Protein AF-A0A2P4Q2E2-F1 (afdb_monomer)

Organism: Rhizophagus irregularis (strain DAOM 181602 / DAOM 197198 / MUCL 43194) (NCBI:txid747089)

Radius of gyration: 15.01 Å; Cα contacts (8 Å, |Δi|>4): 146; chains: 1; bounding box: 35×27×41 Å

Mean predicted aligned error: 4.85 Å

pLDDT: mean 87.95, std 9.54, range [58.78, 97.44]

Solvent-accessible surface area (backbone atoms only — not comparable to full-atom values): 6624 Å² total; per-residue (Å²): 135,74,62,66,38,65,54,83,89,69,83,46,72,38,38,77,54,60,41,75,44,62,75,67,35,76,83,78,46,92,62,59,69,67,60,43,51,50,52,54,53,50,30,50,78,71,47,35,30,25,37,40,46,57,89,57,85,57,83,36,68,90,54,50,92,70,43,47,41,34,55,64,82,37,79,44,74,45,99,87,69,45,83,43,81,50,85,48,71,71,56,51,52,53,45,50,56,52,43,32,64,44,29,57,45,96,76,76,76,74

Foldseek 3Di:
DFDWDDDDPPNDTAGPAADECPVVDPPVHDDDLVVSVVVVVVCLVVRRQEYEYEQDADECVVPVVSHQADYDDFWDQDPVRDTGGDPDPVRVVVRVVSSCVRHVHDDHND

Nearest PDB structures (foldseek):
  3uyi-assembly1_A-2  TM=8.386E-01  e=6.275E-07  Rauvolfia serpentina
  7svq-assembly2_B  TM=8.083E-01  e=8.010E-04  Spinacia oleracea
  8te8-assembly2_B  TM=7.918E-01  e=8.010E-04  Escherichia coli
  7lh6-assembly1_A  TM=7.392E-01  e=3.985E-02  Phocaeicola plebeius DSM 17135
  6jwu-assembly1_A  TM=4.751E-01  e=3.367E+00  Plasmodium falciparum

Sequence (110 aa):
MTFLRELGKTGVKIPAIGLGCMGISEFYGSADEQENIKVLNRAIDIGCTFWDTAPMKFFLKECRNEVFICTKFAFSRGPNGEFKISGKPEYVRQACDNSLKRLGVNCIDL

InterPro domains:
  IPR023210 NADP-dependent oxidoreductase domain [PF00248] (16-110)
  IPR036812 NAD(P)-dependent oxidoreductase domain superfamily [G3DSA:3.20.20.100] (4-110)
  IPR036812 NAD(P)-dependent oxidoreductase domain superfamily [SSF51430] (5-110)
  IPR050791 Aldo/Keto Reductase [PTHR43625] (6-110)

Secondary structure (DSSP, 8-state):
-PPEEE-TTS--EEESS-EEGGGGSGGGS---HHHHHHHHHHHHHTT--EEE-SS-----TTTGGG-EEE----EEE-TTS-EEE---HHHHHHHHHHHHHHHT-S----

Structure (mmCIF, N/CA/C/O backbone):
data_AF-A0A2P4Q2E2-F1
#
_entry.id   AF-A0A2P4Q2E2-F1
#
loop_
_atom_site.group_PDB
_atom_site.id
_atom_site.type_symbol
_atom_site.label_atom_id
_atom_site.label_alt_id
_atom_site.label_comp_id
_atom_site.label_asym_id
_atom_site.label_entity_id
_atom_site.label_seq_id
_atom_site.pdbx_PDB_ins_code
_atom_site.Cartn_x
_atom_site.Cartn_y
_atom_site.Cartn_z
_atom_site.occupancy
_atom_site.B_iso_or_equiv
_atom_site.auth_seq_id
_atom_site.auth_comp_id
_atom_site.auth_asym_id
_atom_site.auth_atom_id
_atom_site.pdbx_PDB_model_num
ATOM 1 N N . MET A 1 1 ? -8.420 5.047 21.206 1.00 58.78 1 MET A N 1
ATOM 2 C CA . MET A 1 1 ? -9.377 5.344 20.118 1.00 58.78 1 MET A CA 1
ATOM 3 C C . MET A 1 1 ? -8.598 5.896 18.942 1.00 58.78 1 MET A C 1
ATOM 5 O O . MET A 1 1 ? -7.881 6.872 19.124 1.00 58.78 1 MET A O 1
ATOM 9 N N . THR A 1 2 ? -8.706 5.270 17.773 1.00 74.56 2 THR A N 1
ATOM 10 C CA . THR A 1 2 ? -8.078 5.764 16.541 1.00 74.56 2 THR A CA 1
ATOM 11 C C . THR A 1 2 ? -8.942 6.869 15.945 1.00 74.56 2 THR A C 1
ATOM 13 O O . THR A 1 2 ? -10.119 6.652 15.665 1.00 74.56 2 THR A O 1
ATOM 16 N N . PHE A 1 3 ? -8.377 8.062 15.764 1.00 87.75 3 PHE A N 1
ATOM 17 C CA . PHE A 1 3 ? -9.064 9.155 15.079 1.00 87.75 3 PHE A CA 1
ATOM 18 C C . PHE A 1 3 ? -9.066 8.896 13.570 1.00 87.75 3 PHE A C 1
ATOM 20 O O . PHE A 1 3 ? -8.006 8.823 12.941 1.00 87.75 3 PHE A O 1
ATOM 27 N N . LEU A 1 4 ? -10.263 8.767 12.999 1.00 95.38 4 LEU A N 1
ATOM 28 C CA . LEU A 1 4 ? -10.449 8.593 11.563 1.00 95.38 4 LEU A CA 1
ATOM 29 C C . LEU A 1 4 ? -10.684 9.941 10.880 1.00 95.38 4 LEU A C 1
ATOM 31 O O . LEU A 1 4 ? -11.345 10.825 11.429 1.00 95.38 4 LEU A O 1
ATOM 35 N N . ARG A 1 5 ? -10.173 10.078 9.658 1.00 96.50 5 ARG A N 1
ATOM 36 C CA . ARG A 1 5 ? -10.388 11.229 8.779 1.00 96.50 5 ARG A CA 1
ATOM 37 C C . ARG A 1 5 ? -10.986 10.756 7.465 1.00 96.50 5 ARG A C 1
ATOM 39 O O . ARG A 1 5 ? -10.719 9.642 7.020 1.00 96.50 5 ARG A O 1
ATOM 46 N N . GLU A 1 6 ? -11.805 11.603 6.860 1.00 97.25 6 GLU A N 1
ATOM 47 C CA . GLU A 1 6 ? -12.326 11.332 5.527 1.00 97.25 6 GLU A CA 1
ATOM 48 C C . GLU A 1 6 ? -11.224 11.518 4.479 1.00 97.25 6 GLU A C 1
ATOM 50 O O . GLU A 1 6 ? -10.497 12.518 4.493 1.00 97.25 6 GLU A O 1
ATOM 55 N N . LEU A 1 7 ? -11.102 10.553 3.569 1.00 96.06 7 LEU A N 1
ATOM 56 C CA . LEU A 1 7 ? -10.192 10.635 2.438 1.00 96.06 7 LEU A CA 1
ATOM 57 C C . LEU A 1 7 ? -10.822 11.492 1.331 1.00 96.06 7 LEU A C 1
ATOM 59 O O . LEU A 1 7 ? -11.617 11.017 0.516 1.00 96.06 7 LEU A O 1
ATOM 63 N N . GLY A 1 8 ? -10.460 12.773 1.290 1.00 95.19 8 GLY A N 1
ATOM 64 C CA . GLY A 1 8 ? -10.957 13.706 0.279 1.00 95.19 8 GLY A CA 1
ATOM 65 C C . GLY A 1 8 ? -12.477 13.875 0.352 1.00 95.19 8 GLY A C 1
ATOM 66 O O . GLY A 1 8 ? -12.995 14.300 1.376 1.00 95.19 8 GLY A O 1
ATOM 67 N N . LYS A 1 9 ? -13.174 13.573 -0.751 1.00 95.81 9 LYS A N 1
ATOM 68 C CA . LYS A 1 9 ? -14.648 13.608 -0.859 1.00 95.81 9 LYS A CA 1
ATOM 69 C C . LYS A 1 9 ? -15.240 12.222 -1.145 1.00 95.81 9 LYS A C 1
ATOM 71 O O . LYS A 1 9 ? -16.258 12.108 -1.822 1.00 95.81 9 LYS A O 1
ATOM 76 N N . THR A 1 10 ? -14.539 11.164 -0.743 1.00 94.56 10 THR A N 1
ATOM 77 C CA . THR A 1 10 ? -14.923 9.778 -1.061 1.00 94.56 10 THR A CA 1
ATOM 78 C C . THR A 1 10 ? -15.935 9.197 -0.072 1.00 94.56 10 THR A C 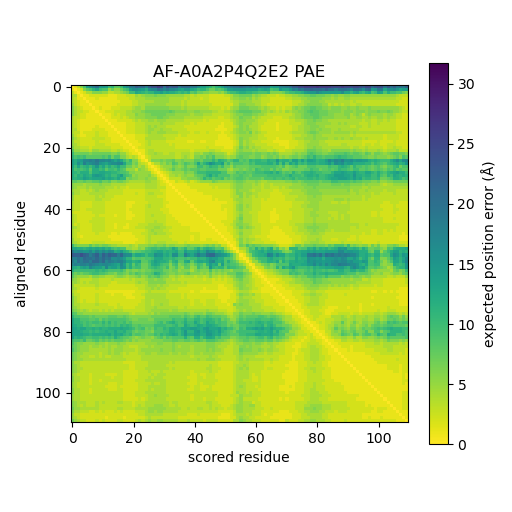1
ATOM 80 O O . THR A 1 10 ? -16.484 8.132 -0.336 1.00 94.56 10 THR A O 1
ATOM 83 N N . GLY A 1 11 ? -16.157 9.842 1.082 1.00 95.44 11 GLY A N 1
ATOM 84 C CA . GLY A 1 11 ? -16.909 9.272 2.201 1.00 95.44 11 GLY A CA 1
ATOM 85 C C . GLY A 1 11 ? -16.175 8.157 2.960 1.00 95.44 11 GLY A C 1
ATOM 86 O O . GLY A 1 11 ? -16.657 7.713 4.004 1.00 95.44 11 GLY A O 1
ATOM 87 N N . VAL A 1 12 ? -15.003 7.710 2.488 1.00 95.75 12 VAL A N 1
ATOM 88 C CA . VAL A 1 12 ? -14.222 6.661 3.149 1.00 95.75 12 VAL A CA 1
ATOM 89 C C . VAL A 1 12 ? -13.441 7.245 4.322 1.00 95.75 12 VAL A C 1
ATOM 91 O O . VAL A 1 12 ? -12.750 8.256 4.188 1.00 95.75 12 VAL A O 1
ATOM 94 N N . LYS A 1 13 ? -13.541 6.593 5.485 1.00 96.25 13 LYS A N 1
ATOM 95 C CA . LYS A 1 13 ? -12.848 6.982 6.716 1.00 96.25 13 LYS A CA 1
ATOM 96 C C . LYS A 1 13 ? -11.622 6.104 6.936 1.00 96.25 13 LYS A C 1
ATOM 98 O O . LYS A 1 13 ? -11.759 4.892 7.061 1.00 96.25 13 LYS A O 1
ATOM 103 N N . ILE A 1 14 ? -10.454 6.724 7.053 1.00 96.25 14 ILE A N 1
ATOM 104 C CA . ILE A 1 14 ? -9.175 6.045 7.300 1.00 96.25 14 ILE A CA 1
ATOM 105 C C . ILE A 1 14 ? -8.449 6.669 8.500 1.00 96.25 14 ILE A C 1
ATOM 107 O O . ILE A 1 14 ? -8.703 7.833 8.828 1.00 96.25 14 ILE A O 1
ATOM 111 N N . PRO A 1 15 ? -7.552 5.938 9.183 1.00 95.94 15 PRO A N 1
ATOM 112 C CA . PRO A 1 15 ? -6.684 6.517 10.204 1.00 95.94 15 PRO A CA 1
ATOM 113 C C . PRO A 1 15 ? -5.882 7.714 9.681 1.00 95.94 15 PRO A C 1
ATOM 115 O O . PRO A 1 15 ? -5.408 7.716 8.548 1.00 95.94 15 PRO A O 1
ATOM 118 N N . ALA A 1 16 ? -5.692 8.731 10.528 1.00 94.19 16 ALA A N 1
ATOM 119 C CA . ALA A 1 16 ? -4.880 9.901 10.177 1.00 94.19 16 ALA A C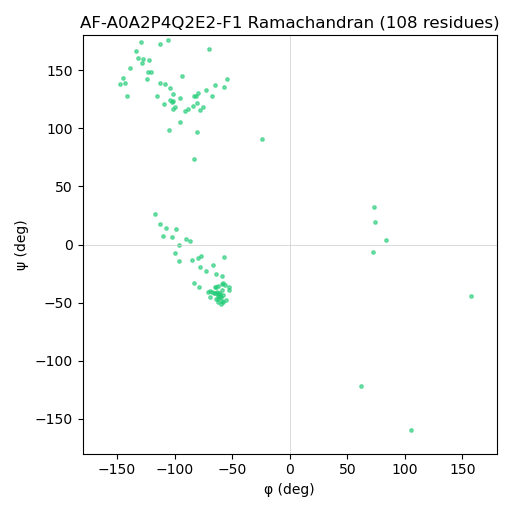A 1
ATOM 120 C C . ALA A 1 16 ? -3.396 9.562 9.934 1.00 94.19 16 ALA A C 1
ATOM 122 O O . ALA A 1 16 ? -2.710 10.297 9.227 1.00 94.19 16 ALA A O 1
ATOM 123 N N . ILE A 1 17 ? -2.914 8.475 10.543 1.00 93.75 17 ILE A N 1
ATOM 124 C CA . ILE A 1 17 ? -1.559 7.946 10.396 1.00 93.75 17 ILE A CA 1
ATOM 125 C C . ILE A 1 17 ? -1.659 6.570 9.740 1.00 93.75 17 ILE A C 1
ATOM 127 O O . ILE A 1 17 ? -2.411 5.720 10.216 1.00 93.75 17 ILE A O 1
ATOM 131 N N . GLY A 1 18 ? -0.906 6.373 8.660 1.00 93.31 18 GLY A N 1
ATOM 132 C CA . GLY A 1 18 ? -0.810 5.105 7.942 1.00 93.31 18 GLY A CA 1
ATOM 133 C C . GLY A 1 18 ? 0.568 4.454 8.057 1.00 93.31 18 GLY A C 1
ATOM 134 O O . GLY A 1 18 ? 1.519 5.055 8.561 1.00 93.31 18 GLY A O 1
ATOM 135 N N . LEU A 1 19 ? 0.671 3.225 7.556 1.00 93.25 19 LEU A N 1
ATOM 136 C CA . LEU A 1 19 ? 1.904 2.450 7.477 1.00 93.25 19 LEU A CA 1
ATOM 137 C C . LEU A 1 19 ? 2.462 2.496 6.054 1.00 93.25 19 LEU A C 1
ATOM 139 O O . LEU A 1 19 ? 1.860 1.963 5.122 1.00 93.25 19 LEU A O 1
ATOM 143 N N . GLY A 1 20 ? 3.649 3.078 5.898 1.00 92.19 20 GLY A N 1
ATOM 144 C CA . GLY A 1 20 ? 4.440 2.931 4.680 1.00 92.19 20 GLY A CA 1
ATOM 145 C C . GLY A 1 20 ? 5.146 1.577 4.669 1.00 92.19 20 GLY A C 1
ATOM 146 O O . GLY A 1 20 ? 6.021 1.323 5.492 1.00 92.19 20 GLY A O 1
ATOM 147 N N . CYS A 1 21 ? 4.800 0.714 3.721 1.00 89.56 21 CYS A N 1
ATOM 148 C CA . CYS A 1 21 ? 5.286 -0.665 3.691 1.00 89.56 21 CYS A CA 1
ATOM 149 C C . CYS A 1 21 ? 6.637 -0.825 2.970 1.00 89.56 21 CYS A C 1
ATOM 151 O O . CYS A 1 21 ? 7.122 -1.936 2.830 1.00 89.56 21 CYS A O 1
ATOM 153 N N . MET A 1 22 ? 7.286 0.245 2.496 1.00 84.38 22 MET A N 1
ATOM 154 C CA . MET A 1 22 ? 8.533 0.126 1.717 1.00 84.38 22 MET A CA 1
ATOM 155 C C . MET A 1 22 ? 9.659 -0.594 2.485 1.00 84.38 22 MET A C 1
ATOM 157 O O . MET A 1 22 ? 10.410 -1.354 1.882 1.00 84.38 22 MET A O 1
ATOM 161 N N . GLY A 1 23 ? 9.742 -0.421 3.809 1.00 78.88 23 GLY A N 1
ATOM 162 C CA . GLY A 1 23 ? 10.713 -1.118 4.670 1.00 78.88 23 GLY A CA 1
ATOM 163 C C . GLY A 1 23 ? 10.506 -2.633 4.780 1.00 78.88 23 GLY A C 1
ATOM 164 O O . GLY A 1 23 ? 11.430 -3.345 5.141 1.00 78.88 23 GLY A O 1
ATOM 165 N N . ILE A 1 24 ? 9.317 -3.120 4.418 1.00 80.00 24 ILE A N 1
ATOM 166 C CA . ILE A 1 24 ? 8.959 -4.548 4.380 1.00 80.00 24 ILE A CA 1
ATOM 167 C C . ILE A 1 24 ? 9.511 -5.203 3.094 1.00 80.00 24 ILE A C 1
ATOM 169 O O . ILE A 1 24 ? 9.536 -6.425 2.967 1.00 80.00 24 ILE A O 1
ATOM 173 N N . SER A 1 25 ? 9.983 -4.398 2.132 1.00 68.31 25 SER A N 1
ATOM 174 C CA . SER A 1 25 ? 10.469 -4.854 0.826 1.00 68.31 25 SER A CA 1
ATOM 175 C C . SER A 1 25 ? 11.980 -4.835 0.649 1.00 68.31 25 SER A C 1
ATOM 177 O O . SER A 1 25 ? 12.734 -4.293 1.449 1.00 68.31 25 SER A O 1
ATOM 179 N N . GLU A 1 26 ? 12.385 -5.340 -0.516 1.00 63.69 26 GLU A N 1
ATOM 180 C CA . GLU A 1 26 ? 13.754 -5.463 -1.019 1.00 63.69 26 GLU A CA 1
ATOM 181 C C . GLU A 1 26 ? 14.559 -4.148 -1.093 1.00 63.69 26 GLU A C 1
ATOM 183 O O . GLU A 1 26 ? 15.762 -4.192 -1.340 1.00 63.69 26 GLU A O 1
ATOM 188 N N . PHE A 1 27 ? 13.949 -2.970 -0.912 1.00 70.44 27 PHE A N 1
ATOM 189 C CA . PHE A 1 27 ? 14.651 -1.694 -1.115 1.00 70.44 27 PHE A CA 1
ATOM 190 C C . PHE A 1 27 ? 15.676 -1.347 -0.028 1.00 70.44 27 PHE A C 1
ATOM 192 O O . PHE A 1 27 ? 16.596 -0.580 -0.308 1.00 70.44 27 PHE A O 1
ATOM 199 N N . TYR A 1 28 ? 15.547 -1.902 1.179 1.00 75.25 28 TYR A N 1
ATOM 200 C CA . TYR A 1 28 ? 16.437 -1.602 2.310 1.00 75.25 28 TYR A CA 1
ATOM 201 C C . TYR A 1 28 ? 17.315 -2.792 2.731 1.00 75.25 28 TYR A C 1
ATOM 203 O O . TYR A 1 28 ? 17.896 -2.782 3.813 1.00 75.25 28 TYR A O 1
ATOM 211 N N . GLY A 1 29 ? 17.451 -3.797 1.859 1.00 76.06 29 GLY A N 1
ATOM 212 C CA . GLY A 1 29 ? 18.221 -5.015 2.113 1.00 76.06 29 GLY A CA 1
ATOM 213 C C . GLY A 1 29 ? 17.341 -6.232 2.393 1.00 76.06 29 GLY A C 1
ATOM 214 O O . GLY A 1 29 ? 16.175 -6.279 2.002 1.00 76.06 29 GLY A O 1
ATOM 215 N N . SER A 1 30 ? 17.921 -7.249 3.034 1.00 75.44 30 SER A N 1
ATOM 216 C CA . SER A 1 30 ? 17.191 -8.450 3.445 1.00 75.44 30 SER A CA 1
ATOM 217 C C . SER A 1 30 ? 16.178 -8.114 4.535 1.00 75.44 30 SER A C 1
ATOM 219 O O . SER A 1 30 ? 16.556 -7.561 5.568 1.00 75.44 30 SER A O 1
ATOM 221 N N . ALA A 1 31 ? 14.924 -8.502 4.331 1.00 76.06 31 ALA A N 1
ATOM 222 C CA . ALA A 1 31 ? 13.883 -8.414 5.342 1.00 76.06 31 ALA A CA 1
ATOM 223 C C . ALA A 1 31 ? 13.535 -9.819 5.848 1.00 76.06 31 ALA A C 1
ATOM 225 O O . ALA A 1 31 ? 13.445 -10.758 5.054 1.00 76.06 31 ALA A O 1
ATOM 226 N N . ASP A 1 32 ? 13.354 -9.959 7.160 1.00 84.69 32 ASP A N 1
ATOM 227 C CA . ASP A 1 32 ? 12.857 -11.196 7.756 1.00 84.69 32 ASP A CA 1
ATOM 228 C C . ASP A 1 32 ? 11.326 -11.240 7.670 1.00 84.69 32 ASP A C 1
ATOM 230 O O . ASP A 1 32 ? 10.630 -10.299 8.061 1.00 84.69 32 ASP A O 1
ATOM 234 N N . GLU A 1 33 ? 10.791 -12.334 7.132 1.00 82.25 33 GLU A N 1
ATOM 235 C CA . GLU A 1 33 ? 9.353 -12.485 6.908 1.00 82.25 33 GLU A CA 1
ATOM 236 C C . GLU A 1 33 ? 8.560 -12.507 8.223 1.00 82.25 33 GLU A C 1
ATOM 238 O O . GLU A 1 33 ? 7.475 -11.926 8.295 1.00 82.25 33 GLU A O 1
ATOM 243 N N . GLN A 1 34 ? 9.099 -13.117 9.282 1.00 86.19 34 GLN A N 1
ATOM 244 C CA . GLN A 1 34 ? 8.405 -13.199 10.567 1.00 86.19 34 GLN A CA 1
ATOM 245 C C . GLN A 1 34 ? 8.359 -11.837 11.260 1.00 86.19 34 GLN A C 1
ATOM 247 O O . GLN A 1 34 ? 7.320 -11.467 11.809 1.00 86.19 34 GLN A O 1
ATOM 252 N N . GLU A 1 35 ? 9.444 -11.065 11.212 1.00 87.81 35 GLU A N 1
ATOM 253 C CA . GLU A 1 35 ? 9.462 -9.691 11.723 1.00 87.81 35 GLU A CA 1
ATOM 254 C C . GLU A 1 35 ? 8.496 -8.786 10.953 1.00 87.81 35 GLU A C 1
ATOM 256 O O . GLU A 1 35 ? 7.736 -8.030 11.560 1.00 87.81 35 GLU A O 1
ATOM 261 N N . ASN A 1 36 ? 8.427 -8.924 9.628 1.00 86.94 36 ASN A N 1
ATOM 262 C CA . ASN A 1 36 ? 7.455 -8.205 8.808 1.00 86.94 36 ASN A CA 1
ATOM 263 C C . ASN A 1 36 ? 6.006 -8.519 9.215 1.00 86.94 36 ASN A C 1
ATOM 265 O O . ASN A 1 36 ? 5.200 -7.602 9.380 1.00 86.94 36 ASN A O 1
ATOM 269 N N . ILE A 1 37 ? 5.678 -9.796 9.439 1.00 86.50 37 ILE A N 1
ATOM 270 C CA . ILE A 1 37 ? 4.353 -10.209 9.926 1.00 86.50 37 ILE A CA 1
ATOM 271 C C . ILE A 1 37 ? 4.061 -9.589 11.299 1.00 86.50 37 ILE A C 1
ATOM 273 O O . ILE A 1 37 ? 2.966 -9.069 11.515 1.00 86.50 37 ILE A O 1
ATOM 277 N N . LYS A 1 38 ? 5.035 -9.571 12.220 1.00 90.12 38 LYS A N 1
ATOM 278 C CA . LYS A 1 38 ? 4.876 -8.927 13.537 1.00 90.12 38 LYS A CA 1
ATOM 279 C C . LYS A 1 38 ? 4.604 -7.429 13.413 1.00 90.12 38 LYS A C 1
ATOM 281 O O . LYS A 1 38 ? 3.739 -6.921 14.123 1.00 90.12 38 LYS A O 1
ATOM 286 N N . VAL A 1 39 ? 5.295 -6.727 12.512 1.00 91.12 39 VAL A N 1
ATOM 287 C CA . VAL A 1 39 ? 5.063 -5.298 12.244 1.00 91.12 39 VAL A CA 1
ATOM 288 C C . VAL A 1 39 ? 3.650 -5.063 11.713 1.00 91.12 39 VAL A C 1
ATOM 290 O O . VAL A 1 39 ? 2.960 -4.173 12.210 1.00 91.12 39 VAL A O 1
ATOM 293 N N . LEU A 1 40 ? 3.200 -5.866 10.745 1.00 90.50 40 LEU A N 1
ATOM 294 C CA . L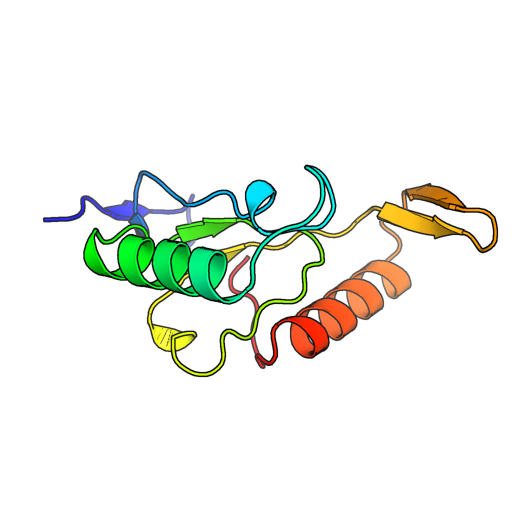EU A 1 40 ? 1.859 -5.754 10.163 1.00 90.50 40 LEU A CA 1
ATOM 295 C C . LEU A 1 40 ? 0.762 -6.034 11.199 1.00 90.50 40 LEU A C 1
ATOM 297 O O . LEU A 1 40 ? -0.160 -5.232 11.342 1.00 90.50 40 LEU A O 1
ATOM 301 N N . ASN A 1 41 ? 0.897 -7.106 11.983 1.00 91.31 41 ASN A N 1
ATOM 302 C CA . ASN A 1 41 ? -0.038 -7.419 13.066 1.00 91.31 41 ASN A CA 1
ATOM 303 C C . ASN A 1 41 ? -0.067 -6.297 14.108 1.00 91.31 41 ASN A C 1
ATOM 305 O O . ASN A 1 41 ? -1.133 -5.809 14.478 1.00 91.31 41 ASN A O 1
ATOM 309 N N . ARG A 1 42 ? 1.107 -5.795 14.513 1.00 93.75 42 ARG A N 1
ATOM 310 C CA . ARG A 1 42 ? 1.188 -4.685 15.462 1.00 93.75 42 ARG A CA 1
ATOM 311 C C . ARG A 1 42 ? 0.550 -3.410 14.913 1.00 93.75 42 ARG A C 1
ATOM 313 O O . ARG A 1 42 ? -0.036 -2.658 15.689 1.00 93.75 42 ARG A O 1
ATOM 320 N N . ALA A 1 43 ? 0.665 -3.147 13.611 1.00 93.06 43 ALA A N 1
ATOM 321 C CA . ALA A 1 43 ? 0.020 -2.006 12.973 1.00 93.06 43 ALA A CA 1
ATOM 322 C C . ALA A 1 43 ? -1.510 -2.098 13.081 1.00 93.06 43 ALA A C 1
ATOM 324 O O . ALA A 1 43 ? -2.141 -1.102 13.436 1.00 93.06 43 ALA A O 1
ATOM 325 N N . ILE A 1 44 ? -2.093 -3.283 12.875 1.00 92.62 44 ILE A N 1
ATOM 326 C CA . ILE A 1 44 ? -3.529 -3.523 13.092 1.00 92.62 44 ILE A CA 1
ATOM 327 C C . ILE A 1 44 ? -3.895 -3.293 14.562 1.00 92.62 44 ILE A C 1
ATOM 329 O O . ILE A 1 44 ? -4.802 -2.508 14.838 1.00 92.62 44 ILE A O 1
ATOM 333 N N . ASP A 1 45 ? -3.142 -3.875 15.504 1.00 93.88 45 ASP A N 1
ATOM 334 C CA . ASP A 1 45 ? -3.413 -3.768 16.948 1.00 93.88 45 ASP A CA 1
ATOM 335 C C . ASP A 1 45 ? -3.476 -2.317 17.450 1.00 93.88 45 ASP A C 1
ATOM 337 O O . ASP A 1 45 ? -4.241 -1.988 18.358 1.00 93.88 45 ASP A O 1
ATOM 341 N N . ILE A 1 46 ? -2.652 -1.429 16.881 1.00 94.31 46 ILE A N 1
ATOM 342 C CA . ILE A 1 46 ? -2.629 -0.001 17.242 1.00 94.31 46 ILE A CA 1
ATOM 343 C C . ILE A 1 46 ? -3.587 0.851 16.396 1.00 94.31 46 ILE A C 1
ATOM 345 O O . ILE A 1 46 ? -3.610 2.075 16.534 1.00 94.31 46 ILE A O 1
ATOM 349 N N . GLY A 1 47 ? -4.378 0.226 15.520 1.00 93.81 47 GLY A N 1
ATOM 350 C CA . GLY A 1 47 ? -5.338 0.882 14.636 1.00 93.81 47 GLY A CA 1
ATOM 351 C C . GLY A 1 47 ? -4.705 1.633 13.462 1.00 93.81 47 GLY A C 1
ATOM 352 O O . GLY A 1 47 ? -5.346 2.505 12.877 1.00 93.81 47 GLY A O 1
ATOM 353 N N . CYS A 1 48 ? -3.459 1.321 13.110 1.00 94.62 48 CYS A N 1
ATOM 354 C CA . CYS A 1 48 ? -2.790 1.801 11.906 1.00 94.62 48 CYS A CA 1
ATOM 355 C C . CYS A 1 48 ? -3.190 0.911 10.719 1.00 94.62 48 CYS A C 1
ATOM 357 O O . CYS A 1 48 ? -2.424 0.066 10.264 1.00 94.62 48 CYS A O 1
ATOM 359 N N . THR A 1 49 ? -4.425 1.081 10.247 1.00 94.50 49 THR A N 1
ATOM 360 C CA . THR A 1 49 ? -5.047 0.252 9.200 1.00 94.50 49 THR A CA 1
ATOM 361 C C . THR A 1 49 ? -5.073 0.908 7.817 1.00 94.50 49 THR A C 1
ATOM 363 O O . THR A 1 49 ? -5.655 0.358 6.88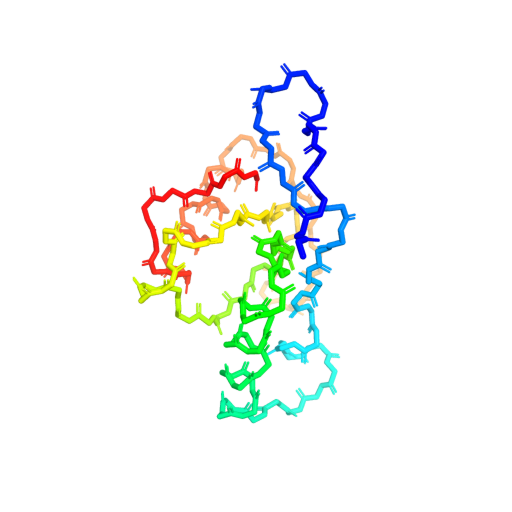9 1.00 94.50 49 THR A O 1
ATOM 366 N N . PHE A 1 50 ? -4.436 2.070 7.641 1.00 95.69 50 PHE A N 1
ATOM 367 C CA . PHE A 1 50 ? -4.202 2.662 6.320 1.00 95.69 50 PHE A CA 1
ATOM 368 C C . PHE A 1 50 ? -2.812 2.270 5.816 1.00 95.69 50 PHE A C 1
ATOM 370 O O . PHE A 1 50 ? -1.815 2.775 6.328 1.00 95.69 50 PHE A O 1
ATOM 377 N N . TRP A 1 51 ? -2.725 1.351 4.855 1.00 93.88 51 TRP A N 1
ATOM 378 C CA . TRP A 1 51 ? -1.456 0.778 4.398 1.00 93.88 51 TRP A CA 1
ATOM 379 C C . TRP A 1 51 ? -1.097 1.263 3.000 1.00 93.88 51 TRP A C 1
ATOM 381 O O . TRP A 1 51 ? -1.826 1.041 2.035 1.00 93.88 51 TRP A O 1
ATOM 391 N N . ASP A 1 52 ? 0.065 1.900 2.898 1.00 92.69 52 ASP A N 1
ATOM 392 C CA . ASP A 1 52 ? 0.632 2.388 1.651 1.00 92.69 52 ASP A CA 1
ATOM 393 C C . ASP A 1 52 ? 1.735 1.443 1.161 1.00 92.69 52 ASP A C 1
ATOM 395 O O . ASP A 1 52 ? 2.717 1.174 1.856 1.00 92.69 52 ASP A O 1
ATOM 399 N N . THR A 1 53 ? 1.580 0.934 -0.060 1.00 84.81 53 THR A N 1
ATOM 400 C CA . THR A 1 53 ? 2.507 -0.020 -0.675 1.00 84.81 53 THR A CA 1
ATOM 401 C C . THR A 1 53 ? 2.849 0.366 -2.120 1.00 84.81 53 THR A C 1
ATOM 403 O O . THR A 1 53 ? 2.244 1.245 -2.734 1.00 84.81 53 THR A O 1
ATOM 406 N N . ALA A 1 54 ? 3.877 -0.266 -2.674 1.00 70.81 54 ALA A N 1
ATOM 407 C CA . ALA A 1 54 ? 4.307 -0.193 -4.067 1.00 70.81 54 ALA A CA 1
ATOM 408 C C . ALA A 1 54 ? 4.781 -1.609 -4.442 1.00 70.81 54 ALA A C 1
ATOM 410 O O . ALA A 1 54 ? 5.382 -2.250 -3.590 1.00 70.81 54 ALA A O 1
ATOM 411 N N . PRO A 1 55 ? 4.468 -2.126 -5.645 1.00 60.09 55 PRO A N 1
ATOM 412 C CA . PRO A 1 55 ? 4.406 -3.553 -6.009 1.00 60.09 55 PRO A CA 1
ATOM 413 C C . PRO A 1 55 ? 5.256 -4.499 -5.139 1.00 60.09 55 PRO A C 1
ATOM 415 O O . PRO A 1 55 ? 6.416 -4.762 -5.437 1.00 60.09 55 PRO A O 1
ATOM 418 N N . MET A 1 56 ? 4.651 -5.021 -4.069 1.00 59.06 56 MET A N 1
ATOM 419 C CA . MET A 1 56 ? 5.308 -5.831 -3.038 1.00 59.06 56 MET A CA 1
ATOM 420 C C . MET A 1 56 ? 4.654 -7.206 -2.896 1.00 59.06 56 MET A C 1
ATOM 422 O O . MET A 1 56 ? 3.497 -7.393 -3.275 1.00 59.06 56 MET A O 1
ATOM 426 N N . LYS A 1 57 ? 5.405 -8.157 -2.333 1.00 60.47 57 LYS A N 1
ATOM 427 C CA . LYS A 1 57 ? 4.933 -9.489 -1.943 1.00 60.47 57 LYS A CA 1
ATOM 428 C C . LYS A 1 57 ? 4.785 -9.543 -0.421 1.00 60.47 57 LYS A C 1
ATOM 430 O O . LYS A 1 57 ? 5.765 -9.758 0.275 1.00 60.47 57 LYS A O 1
ATOM 435 N N . PHE A 1 58 ? 3.575 -9.360 0.085 1.00 68.44 58 PHE A N 1
ATOM 436 C CA . PHE A 1 58 ? 3.180 -9.870 1.398 1.00 68.44 58 PHE A CA 1
ATOM 437 C C . PHE A 1 58 ? 1.710 -10.274 1.317 1.00 68.44 58 PHE A C 1
ATOM 439 O O . PHE A 1 58 ? 0.937 -9.680 0.561 1.00 68.44 58 PHE A O 1
ATOM 446 N N . PHE A 1 59 ? 1.349 -11.354 2.004 1.00 66.50 59 PHE A N 1
ATOM 447 C CA . PHE A 1 59 ? 0.048 -11.990 1.839 1.00 66.50 59 PHE A CA 1
ATOM 448 C C . PHE A 1 59 ? -0.971 -11.349 2.779 1.00 66.50 59 PHE A C 1
ATOM 450 O O . PHE A 1 59 ? -0.835 -11.425 3.994 1.00 66.50 59 PHE A O 1
ATOM 457 N N . LEU A 1 60 ? -1.994 -10.713 2.210 1.00 71.81 60 LEU A N 1
ATOM 458 C CA . LEU A 1 60 ? -3.007 -9.971 2.966 1.00 71.81 60 LEU A CA 1
ATOM 459 C C . LEU A 1 60 ? -4.271 -10.774 3.254 1.00 71.81 60 LEU A C 1
ATOM 461 O O . LEU A 1 60 ? -5.209 -10.242 3.834 1.00 71.81 60 LEU A O 1
ATOM 465 N N . LYS A 1 61 ? -4.352 -12.031 2.812 1.00 70.38 61 LYS A N 1
ATOM 466 C CA . LYS A 1 61 ? -5.629 -12.753 2.761 1.00 70.38 61 LYS A CA 1
ATOM 467 C C . LYS A 1 61 ? -6.330 -12.851 4.119 1.00 70.38 61 LYS A C 1
ATOM 469 O O . LYS A 1 61 ? -7.554 -12.828 4.153 1.00 70.38 61 LYS A O 1
ATOM 474 N N . GLU A 1 62 ? -5.568 -12.946 5.203 1.00 76.56 62 GLU A N 1
ATOM 475 C CA . GLU A 1 62 ? -6.116 -13.097 6.554 1.00 76.56 62 GLU A CA 1
ATOM 476 C C . GLU A 1 62 ? -6.625 -11.771 7.135 1.00 76.56 62 GLU A C 1
ATOM 478 O O . GLU A 1 62 ? -7.679 -11.759 7.761 1.00 76.56 62 GLU A O 1
ATOM 483 N N . CYS A 1 63 ? -5.952 -10.652 6.848 1.00 85.50 63 CYS A N 1
ATOM 484 C CA . CYS A 1 63 ? -6.272 -9.333 7.407 1.00 85.50 63 CYS A CA 1
ATOM 485 C C . CYS A 1 63 ? -6.859 -8.339 6.390 1.00 85.50 63 CYS A C 1
ATOM 487 O O . CYS A 1 63 ? -7.058 -7.167 6.703 1.00 85.50 63 CYS A O 1
ATOM 489 N N . ARG A 1 64 ? -7.161 -8.770 5.155 1.00 90.19 64 ARG A N 1
ATOM 490 C CA . ARG A 1 64 ? -7.603 -7.886 4.058 1.00 90.19 64 ARG A CA 1
ATOM 491 C C . ARG A 1 64 ? -8.783 -6.996 4.448 1.00 90.19 64 ARG A C 1
ATOM 493 O O . ARG A 1 64 ? -8.830 -5.840 4.037 1.00 90.19 64 ARG A O 1
ATOM 500 N N . ASN A 1 65 ? -9.731 -7.531 5.210 1.00 91.62 65 ASN A N 1
ATOM 501 C CA . ASN A 1 65 ? -10.940 -6.805 5.603 1.00 91.62 65 ASN A CA 1
ATOM 502 C C . ASN A 1 65 ? -10.696 -5.783 6.725 1.00 91.62 65 ASN A C 1
ATOM 504 O O . ASN A 1 65 ? -11.585 -4.992 7.026 1.00 91.62 65 ASN A O 1
ATOM 508 N N . GLU A 1 66 ? -9.517 -5.796 7.342 1.00 93.00 66 GLU A N 1
ATOM 509 C CA . GLU A 1 66 ? -9.154 -4.905 8.445 1.00 93.00 66 GLU A CA 1
ATOM 510 C C . GLU A 1 66 ? -8.382 -3.674 7.967 1.00 93.00 66 GLU A C 1
ATOM 512 O O . GLU A 1 66 ? -8.239 -2.710 8.718 1.00 93.00 66 GLU A O 1
ATOM 517 N N . VAL A 1 67 ? -7.892 -3.687 6.723 1.00 93.44 67 VAL A N 1
ATOM 518 C CA . VAL A 1 67 ? -6.962 -2.682 6.200 1.00 93.44 67 VAL A CA 1
ATOM 519 C C . VAL A 1 67 ? -7.484 -2.009 4.936 1.00 93.44 67 VAL A C 1
ATOM 521 O O . VAL A 1 67 ? -8.066 -2.645 4.060 1.00 93.44 67 VAL A O 1
ATOM 524 N N . PHE A 1 68 ? -7.225 -0.707 4.832 1.00 95.31 68 PHE A N 1
ATOM 525 C CA . PHE A 1 68 ? -7.374 0.077 3.613 1.00 95.31 68 PHE A CA 1
ATOM 526 C C . PHE A 1 68 ? -6.042 0.063 2.854 1.00 95.31 68 PHE A C 1
ATOM 528 O O . PHE A 1 68 ? -5.042 0.590 3.347 1.00 95.31 68 PHE A O 1
ATOM 535 N N . ILE A 1 69 ? -6.021 -0.534 1.664 1.00 93.44 69 ILE A N 1
ATOM 536 C CA . ILE A 1 69 ? -4.820 -0.745 0.851 1.00 93.44 69 ILE A CA 1
ATOM 537 C C . ILE A 1 69 ? -4.728 0.318 -0.239 1.00 93.44 69 ILE A C 1
ATOM 539 O O . ILE A 1 69 ? -5.545 0.347 -1.159 1.00 93.44 69 ILE A O 1
ATOM 543 N N . CYS A 1 70 ? -3.659 1.107 -0.177 1.00 94.50 70 CYS A 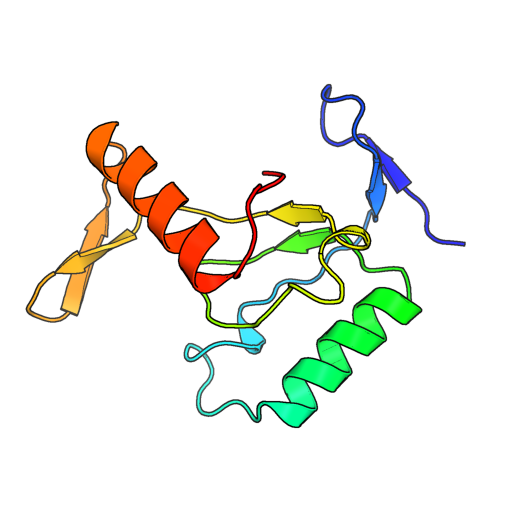N 1
ATOM 544 C CA . CYS A 1 70 ? -3.228 2.016 -1.230 1.00 94.50 70 CYS A CA 1
ATOM 545 C C . CYS A 1 70 ? -2.024 1.426 -1.972 1.00 94.50 70 CYS A C 1
ATOM 547 O O . CYS A 1 70 ? -0.999 1.102 -1.361 1.00 94.50 70 CYS A O 1
ATOM 549 N N . THR A 1 71 ? -2.117 1.290 -3.296 1.00 93.25 71 THR A N 1
ATOM 550 C CA . THR A 1 71 ? -0.991 0.876 -4.143 1.00 93.25 71 THR A CA 1
ATOM 551 C C . THR A 1 71 ? -0.787 1.820 -5.323 1.00 93.25 71 THR A C 1
ATOM 553 O O . THR A 1 71 ? -1.512 2.785 -5.523 1.00 93.25 71 THR A O 1
ATOM 556 N N . LYS A 1 72 ? 0.289 1.601 -6.079 1.00 92.50 72 LYS A N 1
ATOM 557 C CA . LYS A 1 72 ? 0.768 2.551 -7.086 1.00 92.50 72 LYS A CA 1
ATOM 558 C C . LYS A 1 72 ? 1.215 1.826 -8.343 1.00 92.50 72 LYS A C 1
ATOM 560 O O . LYS A 1 72 ? 1.717 0.703 -8.291 1.00 92.50 72 LYS A O 1
ATOM 565 N N . PHE A 1 73 ? 1.113 2.517 -9.468 1.00 93.12 73 PHE A N 1
ATOM 566 C CA . PHE A 1 73 ? 1.690 2.122 -10.747 1.00 93.12 73 PHE A CA 1
ATOM 567 C C . PHE A 1 73 ? 2.428 3.317 -11.353 1.00 93.12 73 PHE A C 1
ATOM 569 O O . PHE A 1 73 ? 2.202 4.452 -10.951 1.00 93.12 73 PHE A O 1
ATOM 576 N N . ALA A 1 74 ? 3.325 3.033 -12.294 1.00 92.88 74 ALA A N 1
ATOM 577 C CA . ALA A 1 74 ? 3.945 3.951 -13.265 1.00 92.88 74 ALA A CA 1
ATOM 578 C C . ALA A 1 74 ? 5.260 3.325 -13.730 1.00 92.88 74 ALA A C 1
ATOM 580 O O . ALA A 1 74 ? 5.559 3.289 -14.919 1.00 92.88 74 ALA A O 1
ATOM 581 N N . PHE A 1 75 ? 6.025 2.793 -12.775 1.00 89.12 75 PHE A N 1
ATOM 582 C CA . PHE A 1 75 ? 7.329 2.191 -13.013 1.00 89.12 75 PHE A CA 1
ATOM 583 C C . PHE A 1 75 ? 7.208 0.763 -13.522 1.00 89.12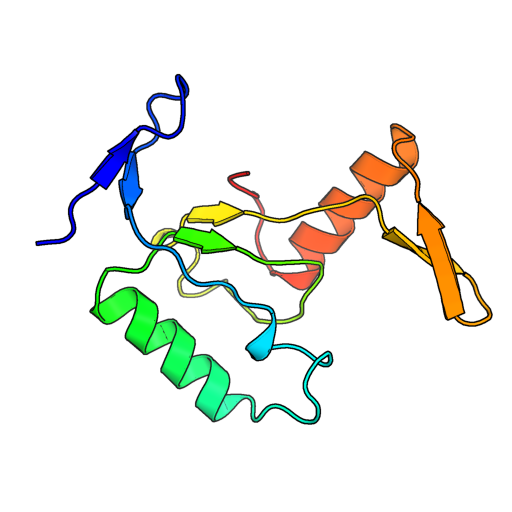 75 PHE A C 1
ATOM 585 O O . PHE A 1 75 ? 6.577 -0.068 -12.874 1.00 89.12 75 PHE A O 1
ATOM 592 N N . SER A 1 76 ? 7.872 0.480 -14.638 1.00 84.75 76 SER A N 1
ATOM 593 C CA . SER A 1 76 ? 8.140 -0.863 -15.152 1.00 84.75 76 SER A CA 1
ATOM 594 C C . SER A 1 76 ? 9.650 -1.073 -15.259 1.00 84.75 76 SER A C 1
ATOM 596 O O . SER A 1 76 ? 10.394 -0.117 -15.492 1.00 84.75 76 SER A O 1
ATOM 598 N N . ARG A 1 77 ? 10.107 -2.318 -15.079 1.00 81.44 77 ARG A N 1
ATOM 599 C CA . ARG A 1 77 ? 11.504 -2.696 -15.319 1.00 81.44 77 ARG A CA 1
ATOM 600 C C . ARG A 1 77 ? 11.650 -3.258 -16.728 1.00 81.44 77 ARG A C 1
ATOM 602 O O . ARG A 1 77 ? 10.935 -4.184 -17.103 1.00 81.44 77 ARG A O 1
ATOM 609 N N . GLY A 1 78 ? 12.570 -2.687 -17.499 1.00 84.12 78 GLY A N 1
ATOM 610 C CA . GLY A 1 78 ? 13.021 -3.255 -18.764 1.00 84.12 78 GLY A CA 1
ATOM 611 C C . GLY A 1 78 ? 13.865 -4.521 -18.553 1.00 84.12 78 GLY A C 1
ATOM 612 O O . GLY A 1 78 ? 14.297 -4.791 -17.431 1.00 84.12 78 GLY A O 1
ATOM 613 N N . PRO A 1 79 ? 14.151 -5.279 -19.625 1.00 86.19 79 PRO A N 1
ATOM 614 C CA . PRO A 1 79 ? 14.913 -6.532 -19.549 1.00 86.19 79 PRO A CA 1
ATOM 615 C C . PRO A 1 79 ? 16.323 -6.356 -18.963 1.00 86.19 79 PRO A C 1
ATOM 617 O O . PRO A 1 79 ? 16.839 -7.270 -18.332 1.00 86.19 79 PRO A O 1
ATOM 620 N N . ASN A 1 80 ? 16.906 -5.162 -19.100 1.00 90.06 80 ASN A N 1
ATOM 621 C CA . ASN A 1 80 ? 18.237 -4.824 -18.591 1.00 90.06 80 ASN A CA 1
ATOM 622 C C . ASN A 1 80 ? 18.201 -4.068 -17.247 1.00 90.06 80 ASN A C 1
ATOM 624 O O . ASN A 1 80 ? 19.187 -3.451 -16.858 1.00 90.06 80 ASN A O 1
ATOM 628 N N . GLY A 1 81 ? 17.056 -4.042 -16.554 1.00 83.00 81 GLY A N 1
ATOM 629 C CA . GLY A 1 81 ? 16.897 -3.327 -15.279 1.00 83.00 81 GLY A CA 1
ATOM 630 C C . GLY A 1 81 ? 16.582 -1.829 -15.400 1.00 83.00 81 GLY A C 1
ATOM 631 O O . GLY A 1 81 ? 16.457 -1.153 -14.383 1.00 83.00 81 GLY A O 1
ATOM 632 N N . GLU A 1 82 ? 16.402 -1.313 -16.618 1.00 88.31 82 GLU A N 1
ATOM 633 C CA . GLU A 1 82 ? 15.982 0.071 -16.879 1.00 88.31 82 GLU A CA 1
ATOM 634 C C . GLU A 1 82 ? 14.646 0.395 -16.194 1.00 88.31 82 GLU A C 1
ATOM 636 O O . GLU A 1 82 ? 13.686 -0.369 -16.320 1.00 88.31 82 GLU A O 1
ATOM 641 N N . PHE A 1 83 ? 14.538 1.562 -15.558 1.00 86.88 83 PHE A N 1
ATOM 642 C CA . PHE A 1 83 ? 13.250 2.086 -15.109 1.00 86.88 83 PHE A CA 1
ATOM 643 C C . PHE A 1 83 ? 12.558 2.827 -16.249 1.00 86.88 83 PHE A C 1
ATOM 645 O O . PHE A 1 83 ? 13.060 3.829 -16.754 1.00 86.88 83 PHE A O 1
ATOM 652 N N . LYS A 1 84 ? 11.374 2.351 -16.633 1.00 90.62 84 LYS A N 1
ATOM 653 C CA . LYS A 1 84 ? 10.499 3.022 -17.598 1.00 90.62 84 LYS A CA 1
ATOM 654 C C . LYS A 1 84 ? 9.243 3.504 -16.895 1.00 90.62 84 LYS A C 1
ATOM 656 O O . LYS A 1 84 ? 8.673 2.780 -16.080 1.00 90.62 84 LYS A O 1
ATOM 661 N N . ILE A 1 85 ? 8.801 4.707 -17.240 1.00 93.00 85 ILE A N 1
ATOM 662 C CA . ILE A 1 85 ? 7.563 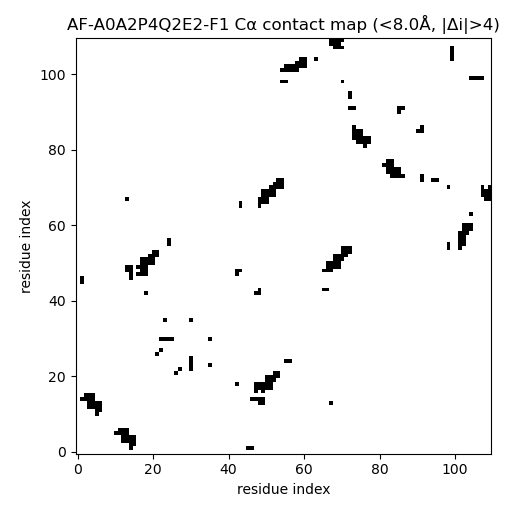5.301 -16.734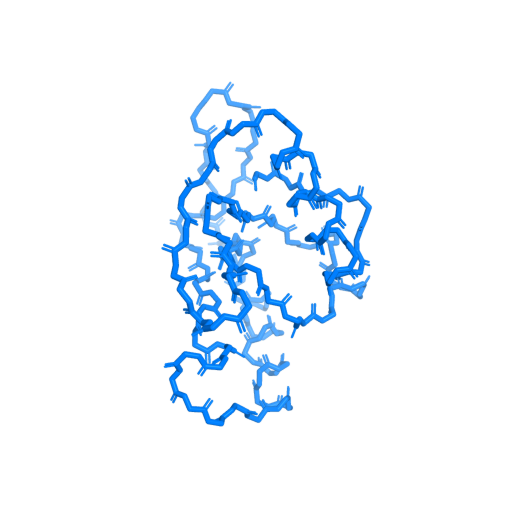 1.00 93.00 85 ILE A CA 1
ATOM 663 C C . ILE A 1 85 ? 6.489 5.159 -17.810 1.00 93.00 85 ILE A C 1
ATOM 665 O O . ILE A 1 85 ? 6.711 5.510 -18.968 1.00 93.00 85 ILE A O 1
ATOM 669 N N . SER A 1 86 ? 5.324 4.642 -17.433 1.00 92.56 86 SER A N 1
ATOM 670 C CA . SER A 1 86 ? 4.176 4.509 -18.324 1.00 92.56 86 SER A CA 1
ATOM 671 C C . SER A 1 86 ? 2.877 4.808 -17.586 1.00 92.56 86 SER A C 1
ATOM 673 O O . SER A 1 86 ? 2.585 4.212 -16.553 1.00 92.56 86 SER A O 1
ATOM 675 N N . GLY A 1 87 ? 2.078 5.707 -18.159 1.00 94.25 87 GLY A N 1
ATOM 676 C CA . GLY A 1 87 ? 0.676 5.934 -17.795 1.00 94.25 87 GLY A CA 1
ATOM 677 C C . GLY A 1 87 ? -0.304 5.414 -18.851 1.00 94.25 87 GLY A C 1
ATOM 678 O O . GLY A 1 87 ? -1.467 5.803 -18.841 1.00 94.25 87 GLY A O 1
ATOM 679 N N . LYS A 1 88 ? 0.156 4.589 -19.807 1.00 96.06 88 LYS A N 1
ATOM 680 C CA . LYS A 1 88 ? -0.700 4.079 -20.890 1.00 96.06 88 LYS A CA 1
ATOM 681 C C . LYS A 1 88 ? -1.807 3.175 -20.325 1.00 96.06 88 LYS A C 1
ATOM 683 O O . LYS A 1 88 ? -1.483 2.335 -19.482 1.00 96.06 88 LYS A O 1
ATOM 688 N N . PRO A 1 89 ? -3.066 3.272 -20.794 1.00 97.44 89 PRO A N 1
ATOM 689 C CA . PRO A 1 89 ? -4.189 2.507 -20.239 1.00 97.44 89 PRO A CA 1
ATOM 690 C C . PRO A 1 89 ? -3.953 0.993 -20.147 1.00 97.44 89 PRO A C 1
ATOM 692 O O . PRO A 1 89 ? -4.368 0.356 -19.181 1.00 97.44 89 PRO A O 1
ATOM 695 N N . GLU A 1 90 ? -3.262 0.410 -21.128 1.00 95.88 90 GLU A N 1
ATOM 696 C CA . GLU A 1 90 ? -2.927 -1.019 -21.159 1.00 95.88 90 GLU A CA 1
ATOM 697 C C . GLU A 1 90 ? -1.982 -1.388 -20.013 1.00 95.88 90 GLU A C 1
ATOM 699 O O . GLU A 1 90 ? -2.177 -2.400 -19.340 1.00 95.88 90 GLU A O 1
ATOM 704 N N . TYR A 1 91 ? -0.992 -0.532 -19.754 1.00 94.62 91 TYR A N 1
ATOM 705 C CA . TYR A 1 91 ? -0.046 -0.726 -18.665 1.00 94.62 91 TYR A CA 1
ATOM 706 C C . TYR A 1 91 ? -0.707 -0.544 -17.298 1.00 94.62 91 TYR A C 1
ATOM 708 O O . TYR A 1 91 ? -0.436 -1.320 -16.387 1.00 94.62 91 TYR A O 1
ATOM 716 N N . VAL A 1 92 ? -1.595 0.445 -17.154 1.00 95.94 92 VAL A N 1
ATOM 717 C CA . VAL A 1 92 ? -2.332 0.671 -15.900 1.00 95.94 92 VAL A CA 1
ATOM 718 C C . VAL A 1 92 ? -3.141 -0.571 -15.522 1.00 95.94 92 VAL A C 1
ATOM 720 O O . VAL A 1 92 ? -2.999 -1.066 -14.407 1.00 95.94 92 VAL A O 1
ATOM 723 N N . ARG A 1 93 ? -3.906 -1.140 -16.466 1.00 96.44 93 ARG A N 1
ATOM 724 C CA . ARG A 1 93 ? -4.654 -2.393 -16.245 1.00 96.44 93 ARG A CA 1
ATOM 725 C C . ARG A 1 93 ? -3.736 -3.547 -15.845 1.00 96.44 93 ARG A C 1
ATOM 727 O O . ARG A 1 93 ? -3.958 -4.179 -14.817 1.00 96.44 93 ARG A O 1
ATOM 734 N N . GLN A 1 94 ? -2.658 -3.757 -16.599 1.00 95.19 94 GLN A N 1
ATOM 735 C CA . GLN A 1 94 ? -1.681 -4.805 -16.300 1.00 95.19 94 GLN A CA 1
ATOM 736 C C . GLN A 1 94 ? -1.049 -4.634 -14.906 1.00 95.19 94 GLN A C 1
ATOM 738 O O . GLN A 1 94 ? -0.812 -5.613 -14.196 1.00 95.19 94 GLN A O 1
ATOM 743 N N . ALA A 1 95 ? -0.750 -3.399 -14.498 1.00 93.88 95 ALA A N 1
ATOM 744 C CA . ALA A 1 95 ? -0.189 -3.106 -13.187 1.00 93.88 95 ALA A CA 1
ATOM 745 C C . ALA A 1 95 ? -1.184 -3.421 -12.059 1.00 93.88 95 ALA A C 1
ATOM 747 O O . ALA A 1 95 ? -0.776 -4.030 -11.066 1.00 93.88 95 ALA A O 1
ATOM 748 N N . CYS A 1 96 ? -2.466 -3.077 -12.233 1.00 94.75 96 CYS A N 1
ATOM 749 C CA . CYS A 1 96 ? -3.541 -3.430 -11.304 1.00 94.75 96 CYS A CA 1
ATOM 750 C C . CYS A 1 96 ? -3.676 -4.951 -11.142 1.00 94.75 96 CYS A C 1
ATOM 752 O O . CYS A 1 96 ? -3.595 -5.441 -10.014 1.00 94.75 96 CYS A O 1
ATOM 754 N N . ASP A 1 97 ? -3.775 -5.704 -12.243 1.00 95.31 97 ASP A N 1
ATOM 755 C CA . ASP A 1 97 ? -3.903 -7.171 -12.216 1.00 95.31 97 ASP A CA 1
ATOM 756 C C . ASP A 1 97 ? -2.723 -7.830 -11.491 1.00 95.31 97 ASP A C 1
ATOM 758 O O . ASP A 1 97 ? -2.879 -8.712 -10.640 1.00 95.31 97 ASP A O 1
ATOM 762 N N . ASN A 1 98 ? -1.512 -7.354 -11.782 1.00 92.38 98 ASN A N 1
ATOM 763 C CA . ASN A 1 98 ? -0.308 -7.836 -11.126 1.00 92.38 98 ASN A CA 1
ATOM 764 C C . ASN A 1 98 ? -0.299 -7.523 -9.621 1.00 92.38 98 ASN A C 1
ATOM 766 O O . ASN A 1 98 ? 0.200 -8.331 -8.837 1.00 92.38 98 ASN A O 1
ATOM 770 N N . SER A 1 99 ? -0.819 -6.366 -9.202 1.00 91.38 99 SER A N 1
ATOM 771 C CA . SER A 1 99 ? -0.911 -6.004 -7.784 1.00 91.38 99 SER A CA 1
ATOM 772 C C . SER A 1 99 ? -1.929 -6.863 -7.043 1.00 91.38 99 SER A C 1
ATOM 774 O O . SER A 1 99 ? -1.581 -7.406 -5.998 1.00 91.38 99 SER A O 1
ATOM 7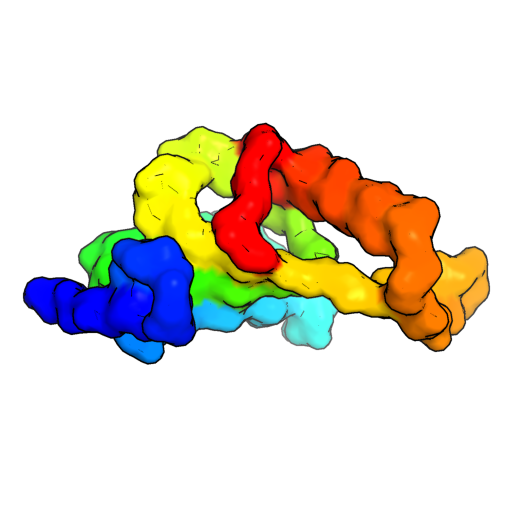76 N N . LEU A 1 100 ? -3.118 -7.084 -7.612 1.00 92.31 100 LEU A N 1
ATOM 777 C CA . LEU A 1 100 ? -4.125 -7.998 -7.057 1.00 92.31 100 LEU A CA 1
ATOM 778 C C . LEU A 1 100 ? -3.544 -9.402 -6.840 1.00 92.31 100 LEU A C 1
ATOM 780 O O . LEU A 1 100 ? -3.628 -9.958 -5.742 1.00 92.31 100 LEU A O 1
ATOM 784 N N . LYS A 1 101 ? -2.854 -9.935 -7.858 1.00 90.94 101 LYS A N 1
ATOM 785 C CA . LYS A 1 101 ? -2.203 -11.249 -7.788 1.00 90.94 101 LYS A CA 1
ATOM 786 C C . LYS A 1 101 ? -1.109 -11.316 -6.719 1.00 90.94 101 LYS A C 1
ATOM 788 O O . LYS A 1 101 ? -1.044 -12.305 -5.997 1.00 90.94 101 LYS A O 1
ATOM 793 N N . ARG A 1 102 ? -0.244 -10.300 -6.619 1.00 87.31 102 ARG A N 1
ATOM 794 C CA . ARG A 1 102 ? 0.853 -10.268 -5.629 1.00 87.31 102 ARG A CA 1
ATOM 795 C C . ARG A 1 102 ? 0.353 -10.159 -4.192 1.00 87.31 102 ARG A C 1
ATOM 797 O O . ARG A 1 102 ? 0.918 -10.807 -3.320 1.00 87.31 102 ARG A O 1
ATOM 804 N N . LEU A 1 103 ? -0.673 -9.341 -3.966 1.00 87.19 103 LEU A N 1
ATOM 805 C CA . LEU A 1 103 ? -1.258 -9.120 -2.642 1.00 87.19 103 LEU A CA 1
ATOM 806 C C . LEU A 1 103 ? -2.174 -10.278 -2.212 1.00 87.19 103 LEU A C 1
ATOM 808 O O . LEU A 1 103 ? -2.445 -10.441 -1.023 1.00 87.19 103 LEU A O 1
ATOM 812 N N . GLY A 1 104 ? -2.645 -11.090 -3.166 1.00 89.06 104 GLY A N 1
ATOM 813 C CA . GLY A 1 104 ? -3.567 -12.195 -2.906 1.00 89.06 104 GLY A CA 1
ATOM 814 C C . GLY A 1 104 ? -4.988 -11.721 -2.594 1.00 89.06 104 GLY A C 1
ATOM 815 O O . GLY A 1 104 ? -5.681 -12.350 -1.796 1.00 89.06 104 GLY A O 1
ATOM 816 N N . VAL A 1 105 ? -5.412 -10.604 -3.195 1.00 89.62 105 VAL A N 1
ATOM 817 C CA . VAL A 1 105 ? -6.691 -9.924 -2.920 1.00 89.62 105 VAL A CA 1
ATOM 818 C C . VAL A 1 105 ? -7.458 -9.692 -4.221 1.00 89.62 105 VAL A C 1
ATOM 820 O O . VAL A 1 105 ? -6.879 -9.688 -5.304 1.00 89.62 105 VAL A O 1
ATOM 823 N N . ASN A 1 106 ? -8.768 -9.482 -4.123 1.00 93.38 106 ASN A N 1
ATOM 824 C CA . ASN A 1 106 ? -9.651 -9.228 -5.268 1.00 93.38 106 ASN A CA 1
ATOM 825 C C . ASN A 1 106 ? -9.986 -7.739 -5.475 1.00 93.38 106 ASN A C 1
ATOM 827 O O . ASN A 1 106 ? -10.611 -7.399 -6.475 1.00 93.38 106 ASN A O 1
ATOM 831 N N . CYS A 1 107 ? -9.586 -6.865 -4.549 1.00 93.31 107 CYS A N 1
ATOM 832 C CA . CYS A 1 107 ? -9.871 -5.435 -4.598 1.00 93.31 107 CYS A CA 1
ATOM 833 C C . CYS A 1 107 ? -8.728 -4.622 -3.974 1.00 93.31 107 CYS A C 1
ATOM 835 O O . CYS A 1 107 ? -8.219 -4.985 -2.907 1.00 93.31 107 CYS A O 1
ATOM 837 N N . ILE A 1 108 ? -8.376 -3.516 -4.629 1.00 94.12 108 ILE A N 1
ATOM 838 C CA . ILE A 1 108 ? -7.493 -2.445 -4.146 1.00 94.12 108 ILE A CA 1
ATOM 839 C C . ILE A 1 108 ? -8.399 -1.271 -3.755 1.00 94.12 108 ILE A C 1
ATOM 841 O O . ILE A 1 108 ? -9.304 -0.946 -4.520 1.00 94.12 108 ILE A O 1
ATOM 845 N N . ASP A 1 109 ? -8.169 -0.653 -2.595 1.00 95.69 109 ASP A N 1
ATOM 846 C CA . ASP A 1 109 ? -9.023 0.442 -2.117 1.00 95.69 109 ASP A CA 1
ATOM 847 C C . ASP A 1 109 ? -8.636 1.800 -2.730 1.00 95.69 109 ASP A C 1
ATOM 849 O O . ASP A 1 109 ? -9.514 2.634 -2.970 1.00 95.69 109 ASP A O 1
ATOM 853 N N . LEU A 1 110 ? -7.337 2.006 -3.004 1.00 94.38 110 LEU A N 1
ATOM 854 C CA . LEU A 1 110 ? -6.780 3.186 -3.680 1.00 94.38 110 LEU A CA 1
ATOM 855 C C . LEU A 1 110 ? -5.610 2.849 -4.618 1.00 94.38 110 LEU A C 1
ATOM 857 O O . LEU A 1 110 ? -4.694 2.099 -4.199 1.00 94.38 110 LEU A O 1
#